Protein AF-D2RFQ1-F1 (afdb_monomer)

Foldseek 3Di:
DKWKFFAFPNATAIQDQDAPQQLLCLQPPFAWQAQPVVRDTDAHDDDDDDDPPCPVDPDDDDDTDHNHPQQDPSGRVCVVRGGPVVQCPPVVPNPNPSPRPSVVLSVLLCVQSVGPDIDIDTPDDPADAGEDEVVSVVSVVVSPDDPVSNVVRCVRHDYDDPDDDPPDPPPPDD

Solvent-accessible surface area (backbone atoms only — not comparable to full-atom values): 10730 Å² total; per-residue (Å²): 87,40,32,34,48,27,30,39,93,88,40,56,47,44,50,48,51,54,83,72,56,71,29,46,54,37,56,70,55,55,68,41,44,34,39,88,91,79,73,44,78,73,32,83,66,86,83,93,86,82,70,91,77,65,86,82,66,88,79,87,85,88,74,65,49,74,53,27,90,52,54,53,96,54,26,54,76,48,64,92,73,51,24,58,54,65,56,38,50,47,80,79,68,48,65,82,86,47,73,49,67,36,56,55,52,36,49,52,53,51,60,73,62,59,50,81,40,79,44,79,45,55,75,58,73,89,74,74,52,43,66,31,32,61,68,60,54,53,52,51,55,75,67,68,60,52,72,68,46,48,53,44,28,60,56,37,31,39,83,32,93,84,47,83,74,88,75,73,90,74,79,77,70,136

pLDDT: mean 77.67, std 22.67, range [31.02, 98.38]

Radius of gyration: 19.78 Å; Cα contacts (8 Å, |Δi|>4): 248; chains: 1; bounding box: 49×38×59 Å

InterPro domains:
  IPR005358 Putative zinc- or iron-chelating domain containing protein [PF03692] (19-92)

Secondary structure (DSSP, 8-state):
-EEEEEEETTEEEEEEE-----SHHHHH-----EETTTTEE-------SS-TTGGG--S------SS-TTEETTEETTGGG--HHHHHTTTTT--TT---HHHHHHHHHHHHH--SEEEEE-S--S-PPEEE-HHHHHHHHHT---HHHHHHHHHHEEE-TT------S-----

Sequence (174 aa):
MMYAECVVRGLKVRIPFVCRMCGECCKKLSKVVYDPKTGKVYVEGIELDCIDGLDEFKEFSHPIKVPCPFLKDNKCTIHEIRPKSCREYPLLTGDLGVNCPALRSFNKFLKAFNPDKVEYKVDEKDIKPVKIPMKFYELFISLEPSKEELAAFLKLNELEKNLNLELSNTIKGP

Mean predicted aligned error: 10.52 Å

Structure (mmCIF, N/CA/C/O backbone):
data_AF-D2RFQ1-F1
#
_entry.id   AF-D2RFQ1-F1
#
loop_
_atom_site.group_PDB
_atom_site.id
_atom_site.type_symbol
_atom_site.label_atom_id
_atom_site.label_alt_id
_atom_site.label_comp_id
_atom_site.label_asym_id
_atom_site.label_entity_id
_atom_site.label_seq_id
_atom_site.pdbx_PDB_ins_code
_atom_site.Cartn_x
_atom_site.Cartn_y
_atom_site.Cartn_z
_atom_site.occupancy
_atom_site.B_iso_or_equiv
_atom_site.auth_seq_id
_atom_site.auth_comp_id
_atom_site.auth_asym_id
_atom_site.auth_atom_id
_atom_site.pdbx_PDB_model_num
ATOM 1 N N . MET A 1 1 ? 8.653 0.956 5.013 1.00 84.31 1 MET A N 1
ATOM 2 C CA . MET A 1 1 ? 7.422 0.132 4.854 1.00 84.31 1 MET A CA 1
ATOM 3 C C . MET A 1 1 ? 6.328 1.031 4.301 1.00 84.31 1 MET A C 1
ATOM 5 O O . MET A 1 1 ? 6.361 2.211 4.614 1.00 84.31 1 MET A O 1
ATOM 9 N N . MET A 1 2 ? 5.407 0.507 3.489 1.00 92.62 2 MET A N 1
ATOM 10 C CA . MET A 1 2 ? 4.283 1.278 2.941 1.00 92.62 2 MET A CA 1
ATOM 11 C C . MET A 1 2 ? 2.994 0.988 3.708 1.00 92.62 2 MET A C 1
ATOM 13 O O . MET A 1 2 ? 2.707 -0.175 3.997 1.00 92.62 2 MET A O 1
ATOM 17 N N . TYR A 1 3 ? 2.213 2.016 4.023 1.00 96.75 3 TYR A N 1
ATOM 18 C CA . TYR A 1 3 ? 0.925 1.864 4.699 1.00 96.75 3 TYR A CA 1
ATOM 19 C C . TYR A 1 3 ? 0.021 3.081 4.482 1.00 96.75 3 TYR A C 1
ATOM 21 O O . TYR A 1 3 ? 0.488 4.155 4.110 1.00 96.75 3 TYR A O 1
ATOM 29 N N . ALA A 1 4 ? -1.273 2.916 4.735 1.00 97.75 4 ALA A N 1
ATOM 30 C CA . ALA A 1 4 ? -2.192 4.029 4.935 1.00 97.75 4 ALA A CA 1
ATOM 31 C C . ALA A 1 4 ? -2.350 4.302 6.429 1.00 97.75 4 ALA A C 1
ATOM 33 O O . ALA A 1 4 ? -2.631 3.380 7.192 1.00 97.75 4 ALA A O 1
ATOM 34 N N 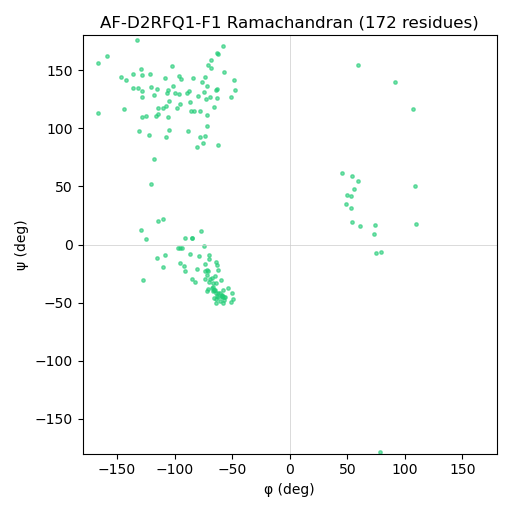. GLU A 1 5 ? -2.194 5.555 6.845 1.00 97.81 5 GLU A N 1
ATOM 35 C CA . GLU A 1 5 ? -2.728 6.045 8.111 1.00 97.81 5 GLU A CA 1
ATOM 36 C C . GLU A 1 5 ? -4.176 6.485 7.878 1.00 97.81 5 GLU A C 1
ATOM 38 O O . GLU A 1 5 ? -4.458 7.411 7.116 1.00 97.81 5 GLU A O 1
ATOM 43 N N . CYS A 1 6 ? -5.099 5.776 8.514 1.00 98.19 6 CYS A N 1
ATOM 44 C CA . CYS A 1 6 ? -6.530 5.979 8.393 1.00 98.19 6 CYS A CA 1
ATOM 45 C C . CYS A 1 6 ? -7.086 6.595 9.674 1.00 98.19 6 CYS A C 1
ATOM 47 O O . CYS A 1 6 ? -6.677 6.221 10.774 1.00 98.19 6 CYS A O 1
ATOM 49 N N . VAL A 1 7 ? -8.061 7.489 9.528 1.00 97.88 7 VAL A N 1
ATOM 50 C CA . VAL A 1 7 ? -8.944 7.907 10.622 1.00 97.88 7 VAL A CA 1
ATOM 51 C C . VAL A 1 7 ? -10.294 7.243 10.403 1.00 97.88 7 VAL A C 1
ATOM 53 O O . VAL A 1 7 ? -10.882 7.397 9.338 1.00 97.88 7 VAL A O 1
ATOM 56 N N . VAL A 1 8 ? -10.762 6.492 11.394 1.00 96.56 8 VAL A N 1
ATOM 57 C CA . VAL A 1 8 ? -12.042 5.780 11.386 1.00 96.56 8 VAL A CA 1
ATOM 58 C C . VAL A 1 8 ? -12.777 6.159 12.664 1.00 96.56 8 VAL A C 1
ATOM 60 O O . VAL A 1 8 ? -12.361 5.772 13.758 1.00 96.56 8 VAL A O 1
ATOM 63 N N . ARG A 1 9 ? -13.857 6.936 12.539 1.00 92.38 9 ARG A N 1
ATOM 64 C CA . ARG A 1 9 ? -14.662 7.429 13.670 1.00 92.38 9 ARG A CA 1
ATOM 65 C C . ARG A 1 9 ? -13.805 8.145 14.724 1.00 92.38 9 ARG A C 1
ATOM 67 O O . ARG A 1 9 ? -13.954 7.926 15.921 1.00 92.38 9 ARG A O 1
ATOM 74 N N . GLY A 1 10 ? -12.854 8.960 14.266 1.00 93.19 10 GLY A N 1
ATOM 75 C CA . GLY A 1 10 ? -11.932 9.717 15.123 1.00 93.19 10 GLY A CA 1
ATOM 76 C C . GLY A 1 10 ? -10.751 8.921 15.696 1.00 93.19 10 GLY A C 1
ATOM 77 O O . GLY A 1 10 ? -9.847 9.525 16.271 1.00 93.19 10 GLY A O 1
ATOM 78 N N . LEU A 1 11 ? -10.699 7.599 15.506 1.00 95.38 11 LEU A N 1
ATOM 79 C CA . LEU A 1 11 ? -9.562 6.772 15.916 1.00 95.38 11 LEU A CA 1
ATOM 80 C C . LEU A 1 11 ? -8.604 6.535 14.753 1.00 95.38 11 LEU A C 1
ATOM 82 O O . LEU A 1 11 ? -9.024 6.375 13.608 1.00 95.38 11 LEU A O 1
ATOM 86 N N . LYS A 1 12 ? -7.305 6.474 15.051 1.00 96.94 12 LYS A N 1
ATOM 87 C CA . LYS A 1 12 ? -6.289 6.126 14.056 1.00 96.94 12 LYS A CA 1
ATOM 88 C C . LYS A 1 12 ? -6.154 4.615 13.921 1.00 96.94 12 LYS A C 1
ATOM 90 O O . LYS A 1 12 ? -6.185 3.901 14.914 1.00 96.94 12 LYS A O 1
ATOM 95 N N . VAL A 1 13 ? -5.928 4.147 12.702 1.00 98.12 13 VAL A N 1
ATOM 96 C CA . VAL A 1 13 ? -5.493 2.779 12.402 1.00 98.12 13 VAL A CA 1
ATOM 97 C C . VAL A 1 13 ? -4.591 2.808 11.184 1.00 98.12 13 VAL A C 1
ATOM 99 O O . VAL A 1 13 ? -4.790 3.608 10.272 1.00 98.12 13 VAL A O 1
ATOM 102 N N . ARG A 1 14 ? -3.572 1.958 11.162 1.00 98.25 14 ARG A N 1
ATOM 103 C CA . ARG A 1 14 ? -2.632 1.876 10.048 1.00 98.25 14 ARG A CA 1
ATOM 104 C C . ARG A 1 14 ? -2.812 0.576 9.286 1.00 98.25 14 ARG A C 1
ATOM 106 O O . ARG A 1 14 ? -2.603 -0.504 9.832 1.00 98.25 14 ARG A O 1
ATOM 113 N N . ILE A 1 15 ? -3.178 0.684 8.015 1.00 98.38 15 ILE A N 1
ATOM 114 C CA . ILE A 1 15 ? -3.416 -0.461 7.133 1.00 98.38 15 ILE A CA 1
ATOM 115 C C . ILE A 1 15 ? -2.152 -0.704 6.296 1.00 98.38 15 ILE A C 1
ATOM 117 O O . ILE A 1 15 ? -1.749 0.191 5.550 1.00 98.38 15 ILE A O 1
ATOM 121 N N . PRO A 1 16 ? -1.484 -1.867 6.412 1.00 97.50 16 PRO A N 1
ATOM 122 C CA . PRO A 1 16 ? -0.236 -2.128 5.702 1.00 97.50 16 PRO A CA 1
ATOM 123 C C . PRO A 1 16 ? -0.472 -2.428 4.222 1.00 97.50 16 PRO A C 1
ATOM 125 O O . PRO A 1 16 ? -1.352 -3.212 3.871 1.00 97.50 16 PRO A O 1
ATOM 128 N N . PHE A 1 17 ? 0.393 -1.902 3.356 1.00 97.00 17 PHE A N 1
ATOM 129 C CA . PHE A 1 17 ? 0.571 -2.443 2.011 1.00 97.00 17 PHE A CA 1
ATOM 130 C C . PHE A 1 17 ? 1.759 -3.410 2.012 1.00 97.00 17 PHE A C 1
ATOM 132 O O . PHE A 1 17 ? 2.895 -3.020 2.298 1.00 97.00 17 PHE A O 1
ATOM 139 N N . VAL A 1 18 ? 1.514 -4.668 1.641 1.00 95.75 18 VAL A N 1
ATOM 140 C CA . VAL A 1 18 ? 2.548 -5.709 1.576 1.00 95.75 18 VAL A CA 1
ATOM 141 C C . VAL A 1 18 ? 2.726 -6.180 0.137 1.00 95.75 18 VAL A C 1
ATOM 143 O O . VAL A 1 18 ? 1.864 -6.840 -0.439 1.00 95.75 18 VAL A O 1
ATOM 146 N N . CYS A 1 19 ? 3.872 -5.842 -0.461 1.00 93.31 19 CYS A N 1
ATOM 147 C CA . CYS A 1 19 ? 4.216 -6.290 -1.807 1.00 93.31 19 CYS A CA 1
ATOM 148 C C . CYS A 1 19 ? 4.351 -7.819 -1.842 1.00 93.31 19 CYS A C 1
ATOM 150 O O . CYS A 1 19 ? 5.156 -8.391 -1.115 1.00 93.31 19 CYS A O 1
ATOM 152 N N . ARG A 1 20 ? 3.626 -8.476 -2.752 1.00 93.00 20 ARG A N 1
ATOM 153 C CA . ARG A 1 20 ? 3.690 -9.936 -2.961 1.00 93.00 20 ARG A CA 1
ATOM 154 C C . ARG A 1 20 ? 4.814 -10.377 -3.901 1.00 93.00 20 ARG A C 1
ATOM 156 O O . ARG A 1 20 ? 4.851 -11.530 -4.309 1.00 93.00 20 ARG A O 1
ATOM 163 N N . MET A 1 21 ? 5.669 -9.443 -4.325 1.00 92.00 21 MET A N 1
ATOM 164 C CA . MET A 1 21 ? 6.749 -9.681 -5.293 1.00 92.00 21 MET A CA 1
ATOM 165 C C . MET A 1 21 ? 6.290 -10.425 -6.561 1.00 92.00 21 MET A C 1
ATOM 167 O O . MET A 1 21 ? 7.040 -11.209 -7.127 1.00 92.00 21 MET A O 1
ATOM 171 N N . CYS A 1 22 ? 5.062 -10.160 -7.021 1.00 92.38 22 CYS A N 1
ATOM 172 C CA . CYS A 1 22 ? 4.433 -10.860 -8.150 1.00 92.38 22 CYS A CA 1
ATOM 173 C C . CYS A 1 22 ? 5.045 -10.549 -9.530 1.00 92.38 22 CYS A C 1
ATOM 175 O O . CYS A 1 22 ? 4.655 -11.151 -10.526 1.00 92.38 22 CYS A O 1
ATOM 177 N N . GLY A 1 23 ? 5.935 -9.557 -9.609 1.00 89.75 23 GLY A N 1
ATOM 178 C CA . GLY A 1 23 ? 6.586 -9.146 -10.851 1.00 89.75 23 GLY A CA 1
ATOM 179 C C . GLY A 1 23 ? 5.710 -8.346 -11.819 1.00 89.75 23 GLY A C 1
ATOM 180 O O . GLY A 1 23 ? 6.249 -7.813 -12.778 1.00 89.75 23 GLY A O 1
ATOM 181 N N . GLU A 1 24 ? 4.403 -8.192 -11.582 1.00 91.06 24 GLU A N 1
ATOM 182 C CA . GLU A 1 24 ? 3.497 -7.504 -12.520 1.00 91.06 24 GLU A CA 1
ATOM 183 C C . GLU A 1 24 ? 3.902 -6.052 -12.797 1.00 91.06 24 GLU A C 1
ATOM 185 O O . GLU A 1 24 ? 3.946 -5.636 -13.953 1.00 91.06 24 GLU A O 1
ATOM 190 N N . CYS A 1 25 ? 4.285 -5.290 -11.767 1.00 86.81 25 CYS A N 1
ATOM 191 C CA . CYS A 1 25 ? 4.814 -3.941 -11.973 1.00 86.81 25 CYS A CA 1
ATOM 192 C C . CYS A 1 25 ? 6.140 -3.972 -12.742 1.00 86.81 25 CYS A C 1
ATOM 194 O O . CYS A 1 25 ? 6.325 -3.187 -13.656 1.00 86.81 25 CYS A O 1
ATOM 196 N N . CYS A 1 26 ? 7.027 -4.930 -12.470 1.00 84.31 26 CYS A N 1
ATOM 197 C CA . CYS A 1 26 ? 8.271 -5.088 -13.222 1.00 84.31 26 CYS A CA 1
ATOM 198 C C . CYS A 1 26 ? 8.034 -5.458 -14.698 1.00 84.31 26 CYS A C 1
ATOM 200 O O . CYS A 1 26 ? 8.867 -5.134 -15.537 1.00 84.31 26 CYS A O 1
ATOM 202 N N . LYS A 1 27 ? 6.921 -6.121 -15.032 1.00 84.81 27 LYS A N 1
ATOM 203 C CA . LYS A 1 27 ? 6.550 -6.471 -16.413 1.00 84.81 27 LYS A CA 1
ATOM 204 C C . LYS A 1 27 ? 5.905 -5.325 -17.189 1.00 84.81 27 LYS A C 1
ATOM 206 O O . LYS A 1 27 ? 5.864 -5.412 -18.406 1.00 84.81 27 LYS A O 1
ATOM 211 N N . LYS A 1 28 ? 5.344 -4.320 -16.508 1.00 78.56 28 LYS A N 1
ATOM 212 C CA . LYS A 1 28 ? 4.441 -3.325 -17.123 1.00 78.56 2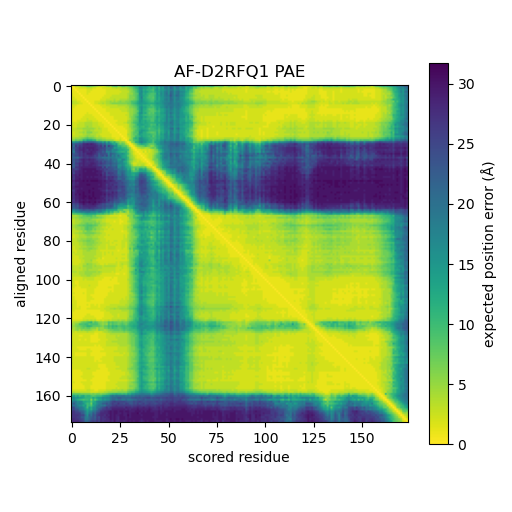8 LYS A CA 1
ATOM 213 C C . LYS A 1 28 ? 4.842 -1.874 -16.863 1.00 78.56 28 LYS A C 1
ATOM 215 O O . LYS A 1 28 ? 4.592 -1.010 -17.689 1.00 78.56 28 LYS A O 1
ATOM 220 N N . LEU A 1 29 ? 5.461 -1.604 -15.718 1.00 70.88 29 LEU A N 1
ATOM 221 C CA . LEU A 1 29 ? 5.908 -0.284 -15.290 1.00 70.88 29 LEU A CA 1
ATOM 222 C C . LEU A 1 29 ? 7.428 -0.229 -15.378 1.00 70.88 29 LEU A C 1
ATOM 224 O O . LEU A 1 29 ? 8.135 -0.582 -14.437 1.00 70.88 29 LEU A O 1
ATOM 228 N N . SER A 1 30 ? 7.955 0.229 -16.504 1.00 59.78 30 SER A N 1
ATOM 229 C CA . SER A 1 30 ? 9.334 0.704 -16.547 1.00 59.78 30 SER A CA 1
ATOM 230 C C . SER A 1 30 ? 9.315 2.224 -16.610 1.00 59.78 30 SER A C 1
ATOM 232 O O . SER A 1 30 ? 9.117 2.831 -17.657 1.00 59.78 30 SER A O 1
ATOM 234 N N . LYS A 1 31 ? 9.499 2.835 -15.448 1.00 51.97 31 LYS A N 1
ATOM 235 C CA . LYS A 1 31 ? 9.823 4.245 -15.278 1.00 51.97 31 LYS A CA 1
ATOM 236 C C . LYS A 1 31 ? 10.772 4.265 -14.081 1.00 51.97 31 LYS A C 1
ATOM 238 O O . LYS A 1 31 ? 10.352 3.863 -13.000 1.00 51.97 31 LYS A O 1
ATOM 243 N N . VAL A 1 32 ? 12.033 4.678 -14.205 1.00 50.75 32 VAL A N 1
ATOM 244 C CA . VAL A 1 32 ? 12.491 5.588 -13.139 1.00 50.75 32 VAL A CA 1
ATOM 245 C C . VAL A 1 32 ? 13.486 5.057 -12.149 1.00 50.75 32 VAL A C 1
ATOM 247 O O . VAL A 1 32 ? 13.176 5.153 -10.966 1.00 50.75 32 VAL A O 1
ATOM 250 N N . VAL A 1 33 ? 14.604 4.432 -12.509 1.00 49.44 33 VAL A N 1
ATOM 251 C CA . VAL A 1 33 ? 15.452 3.850 -11.454 1.00 49.44 33 VAL A CA 1
ATOM 252 C C . VAL A 1 33 ? 16.318 4.944 -10.809 1.00 49.44 33 VAL A C 1
ATOM 254 O O . VAL A 1 33 ? 17.438 5.118 -11.216 1.00 49.44 33 VAL A O 1
ATOM 257 N N . TYR A 1 34 ? 15.847 5.711 -9.824 1.00 43.38 34 TYR A N 1
ATOM 258 C CA . TYR A 1 34 ? 16.695 6.657 -9.061 1.00 43.38 34 TYR A CA 1
ATOM 259 C C . TYR A 1 34 ? 17.129 6.087 -7.698 1.00 43.38 34 TYR A C 1
ATOM 261 O O . TYR A 1 34 ? 16.285 5.614 -6.928 1.00 43.38 34 TYR A O 1
ATOM 269 N N . ASP A 1 35 ? 18.428 6.152 -7.385 1.00 46.38 35 ASP A N 1
ATOM 270 C CA . ASP A 1 35 ? 19.041 5.722 -6.121 1.00 46.38 35 ASP A CA 1
ATOM 271 C C . ASP A 1 35 ? 19.442 6.921 -5.238 1.00 46.38 35 ASP A C 1
ATOM 273 O O . ASP A 1 35 ? 20.428 7.606 -5.521 1.00 46.38 35 ASP A O 1
ATOM 277 N N . PRO A 1 36 ? 18.739 7.147 -4.115 1.00 34.91 36 PRO A N 1
ATOM 278 C CA . PRO A 1 36 ? 19.003 8.265 -3.215 1.00 34.91 36 PRO A CA 1
ATOM 279 C C . PRO A 1 36 ? 20.196 8.054 -2.266 1.00 34.91 36 PRO A C 1
ATOM 281 O O . PRO A 1 36 ? 20.582 8.999 -1.587 1.00 34.91 36 PRO A O 1
ATOM 284 N N . LYS A 1 37 ? 20.772 6.845 -2.166 1.00 39.84 37 LYS A N 1
ATOM 285 C CA . LYS A 1 37 ? 22.004 6.613 -1.384 1.00 39.84 37 LYS A CA 1
ATOM 286 C C . LYS A 1 37 ? 23.252 6.981 -2.178 1.00 39.84 37 LYS A C 1
ATOM 288 O O . LYS A 1 37 ? 24.243 7.396 -1.589 1.00 39.84 37 LYS A O 1
ATOM 293 N N . THR A 1 38 ? 23.204 6.794 -3.495 1.00 48.44 38 THR A N 1
ATOM 294 C CA . THR A 1 38 ? 24.335 7.046 -4.400 1.00 48.44 38 THR A CA 1
ATOM 295 C C . THR A 1 38 ? 24.151 8.286 -5.277 1.00 48.44 38 THR A C 1
ATOM 297 O O . THR A 1 38 ? 25.100 8.693 -5.939 1.00 48.44 38 THR A O 1
ATOM 300 N N . GLY A 1 39 ? 22.958 8.894 -5.285 1.00 39.88 39 GLY A N 1
ATOM 301 C CA . GLY A 1 39 ? 22.640 10.098 -6.059 1.00 39.88 39 GLY A CA 1
ATOM 302 C C . GLY A 1 39 ? 22.477 9.859 -7.564 1.00 39.88 39 GLY A C 1
ATOM 303 O O . GLY A 1 39 ? 22.548 10.810 -8.335 1.00 39.88 39 GLY A O 1
ATOM 304 N N . LYS A 1 40 ? 22.293 8.609 -8.009 1.00 41.62 40 LYS A N 1
ATOM 305 C CA . LYS A 1 40 ? 22.276 8.250 -9.438 1.00 41.62 40 LYS A CA 1
ATOM 306 C C . LYS A 1 40 ? 20.867 7.958 -9.953 1.00 41.62 40 LYS A C 1
ATOM 308 O O . LYS A 1 40 ? 20.136 7.176 -9.350 1.00 41.62 40 LYS A O 1
ATOM 313 N N . VAL A 1 41 ? 20.510 8.540 -11.101 1.00 46.59 41 VAL A N 1
ATOM 314 C CA . VAL A 1 41 ? 19.361 8.135 -11.930 1.00 46.59 41 VAL A CA 1
ATOM 315 C C . VAL A 1 41 ? 19.845 7.078 -12.921 1.00 46.59 41 VAL A C 1
ATOM 317 O O . VAL A 1 41 ? 20.854 7.256 -13.589 1.00 46.59 41 VAL A O 1
ATOM 320 N N . TYR A 1 42 ? 19.128 5.972 -13.014 1.00 54.62 42 TYR A N 1
ATOM 321 C CA . TYR A 1 42 ? 19.446 4.824 -13.843 1.00 54.62 42 TYR A CA 1
ATOM 322 C C . TYR A 1 42 ? 18.470 4.678 -15.033 1.00 54.62 42 TYR A C 1
ATOM 324 O O . TYR A 1 42 ? 18.900 4.029 -15.974 1.00 54.62 42 TYR A O 1
ATOM 332 N N . VAL A 1 43 ? 17.242 5.270 -15.072 1.00 47.69 43 VAL A N 1
ATOM 333 C CA . VAL A 1 43 ? 16.361 5.314 -16.296 1.00 47.69 43 VAL A CA 1
ATOM 334 C C . VAL A 1 43 ? 15.150 6.302 -16.224 1.00 47.69 43 VAL A C 1
ATOM 336 O O . VAL A 1 43 ? 14.227 5.903 -15.531 1.00 47.69 43 VAL A O 1
ATOM 339 N N . GLU A 1 44 ? 15.026 7.415 -16.999 1.00 34.41 44 GLU A N 1
ATOM 340 C CA . GLU A 1 44 ? 13.797 8.279 -17.219 1.00 34.41 44 GLU A CA 1
ATOM 341 C C . GLU A 1 44 ? 13.572 8.682 -18.718 1.00 34.41 44 GLU A C 1
ATOM 343 O O . GLU A 1 44 ? 14.537 9.082 -19.355 1.00 34.41 44 GLU A O 1
ATOM 348 N N . GLY A 1 45 ? 12.331 8.586 -19.269 1.00 35.16 45 GLY A N 1
ATOM 349 C CA . GLY A 1 45 ? 11.856 8.974 -20.647 1.00 35.16 45 GLY A CA 1
ATOM 350 C C . GLY A 1 45 ? 11.910 7.875 -21.747 1.00 35.16 45 GLY A C 1
ATOM 351 O O . GLY A 1 45 ? 12.878 7.130 -21.778 1.00 35.16 45 GLY A O 1
ATOM 352 N N . ILE A 1 46 ? 10.969 7.657 -22.692 1.00 37.12 46 ILE A N 1
ATOM 353 C CA . ILE A 1 46 ? 10.357 8.575 -23.689 1.00 37.12 46 ILE A CA 1
ATOM 354 C C . ILE A 1 46 ? 9.084 7.928 -24.323 1.00 37.12 46 ILE A C 1
ATOM 356 O O . ILE A 1 46 ? 9.013 6.702 -24.408 1.00 37.12 46 ILE A O 1
ATOM 360 N N . GLU A 1 47 ? 8.144 8.735 -24.847 1.00 38.62 47 GLU A N 1
ATOM 361 C CA . GLU A 1 47 ? 7.338 8.395 -26.046 1.00 38.62 47 GLU A CA 1
ATOM 362 C C . GLU A 1 47 ? 7.673 9.385 -27.182 1.00 38.62 47 GLU A C 1
ATOM 364 O O . GLU A 1 47 ? 7.837 10.578 -26.932 1.00 38.62 47 GLU A O 1
ATOM 369 N N . LEU A 1 48 ? 7.898 8.850 -28.387 1.00 45.75 48 LEU A N 1
ATOM 370 C CA . LEU A 1 48 ? 8.954 9.288 -29.313 1.00 45.75 48 LEU A CA 1
ATOM 371 C C . LEU A 1 48 ? 8.531 10.279 -30.421 1.00 45.75 48 LEU A C 1
ATOM 373 O O . LEU A 1 48 ? 9.407 10.723 -31.154 1.00 45.75 48 LEU A O 1
ATOM 377 N N . ASP A 1 49 ? 7.254 10.663 -30.545 1.00 36.03 49 ASP A N 1
ATOM 378 C CA . ASP A 1 49 ? 6.753 11.190 -31.834 1.00 36.03 49 ASP A CA 1
ATOM 379 C C . ASP A 1 49 ? 6.094 12.594 -31.801 1.00 36.03 49 ASP A C 1
ATOM 381 O O . ASP A 1 49 ? 5.590 13.041 -32.829 1.00 36.03 49 ASP A O 1
ATOM 385 N N . CYS A 1 50 ? 6.070 13.321 -30.670 1.00 36.31 50 CYS A N 1
ATOM 386 C CA . CYS A 1 50 ? 5.140 14.465 -30.507 1.00 36.31 50 CYS A CA 1
ATOM 387 C C . CYS A 1 50 ? 5.715 15.817 -30.031 1.00 36.31 50 CYS A C 1
ATOM 389 O O . CYS A 1 50 ? 4.921 16.675 -29.643 1.00 36.31 50 CYS A O 1
ATOM 391 N N . ILE A 1 51 ? 7.031 16.054 -29.997 1.00 39.78 51 ILE A N 1
ATOM 392 C CA . ILE A 1 51 ? 7.556 17.332 -29.466 1.00 39.78 51 ILE A CA 1
ATOM 393 C C . ILE A 1 51 ? 8.572 17.959 -30.426 1.00 39.78 51 ILE A C 1
ATOM 395 O O . ILE A 1 51 ? 9.755 17.623 -30.407 1.00 39.78 51 ILE A O 1
ATOM 399 N N . ASP A 1 52 ? 8.096 18.902 -31.241 1.00 34.66 52 ASP A N 1
ATOM 400 C CA . ASP A 1 52 ? 8.946 19.829 -31.992 1.00 34.66 52 ASP A CA 1
ATOM 401 C C . ASP A 1 52 ? 9.730 20.731 -31.019 1.00 34.66 52 ASP A C 1
ATOM 403 O O . ASP A 1 52 ? 9.154 21.290 -30.083 1.00 34.66 52 ASP A O 1
ATOM 407 N N . GLY A 1 53 ? 11.042 20.891 -31.243 1.00 40.78 53 GLY A N 1
ATOM 408 C CA . GLY A 1 53 ? 11.912 21.791 -30.459 1.00 40.78 53 GLY A CA 1
ATOM 409 C C . GLY A 1 53 ? 12.937 21.124 -29.527 1.00 40.78 53 GLY A C 1
ATOM 410 O O . GLY A 1 53 ? 13.466 21.774 -28.631 1.00 40.78 53 GLY A O 1
ATOM 411 N N . LEU A 1 54 ? 13.248 19.840 -29.723 1.00 39.72 54 LEU A N 1
ATOM 412 C CA . LEU A 1 54 ? 14.180 19.064 -28.883 1.00 39.72 54 LEU A CA 1
ATOM 413 C C . LEU A 1 54 ? 15.683 19.373 -29.068 1.00 39.72 54 LEU A C 1
ATOM 415 O O . LEU A 1 54 ? 16.506 18.811 -28.346 1.00 39.72 54 LEU A O 1
ATOM 419 N N . ASP A 1 55 ? 16.066 20.278 -29.971 1.00 41.72 55 ASP A N 1
ATOM 420 C CA . ASP A 1 55 ? 17.482 20.595 -30.232 1.00 41.72 55 ASP A CA 1
ATOM 421 C C . ASP A 1 55 ? 18.187 21.350 -29.083 1.00 41.72 55 ASP A C 1
ATOM 423 O O . ASP A 1 55 ? 19.421 21.421 -29.055 1.00 41.72 55 ASP A O 1
ATOM 427 N N . GLU A 1 56 ? 17.442 21.869 -28.100 1.00 39.19 56 GLU A N 1
ATOM 428 C CA . GLU A 1 56 ? 18.007 22.606 -26.957 1.00 39.19 56 GLU A CA 1
ATOM 429 C C . GLU A 1 56 ? 18.447 21.721 -25.773 1.00 39.19 56 GLU A C 1
ATOM 431 O O . GLU A 1 56 ? 19.133 22.205 -24.873 1.00 39.19 56 GLU A O 1
ATOM 436 N N . PHE A 1 57 ? 18.152 20.415 -25.770 1.00 39.03 57 PHE A N 1
ATOM 437 C CA . PHE A 1 57 ? 18.454 19.525 -24.637 1.00 39.03 57 PHE A CA 1
ATOM 438 C C . PHE A 1 57 ? 19.439 18.410 -25.020 1.00 39.03 57 PHE A C 1
ATOM 440 O O . PHE A 1 57 ? 19.093 17.239 -25.143 1.00 39.03 57 PHE A O 1
ATOM 447 N N . LYS A 1 58 ? 20.712 18.789 -25.191 1.00 34.94 58 LYS A N 1
ATOM 448 C CA . LYS A 1 58 ? 21.839 17.912 -25.574 1.00 34.94 58 LYS A CA 1
ATOM 449 C C . LYS A 1 58 ? 22.418 17.017 -24.462 1.00 34.94 58 LYS A C 1
ATOM 451 O O . LYS A 1 58 ? 23.467 16.413 -24.680 1.00 34.94 58 LYS A O 1
ATOM 456 N N . GLU A 1 59 ? 21.779 16.872 -23.302 1.00 37.12 59 GLU A N 1
ATOM 457 C CA . GLU A 1 59 ? 22.321 16.048 -22.209 1.00 37.12 59 GLU A CA 1
ATOM 458 C C . GLU A 1 59 ? 21.336 14.963 -21.731 1.00 37.12 59 GLU A C 1
ATOM 460 O O . GLU A 1 59 ? 20.340 15.254 -21.078 1.00 37.12 59 GLU A O 1
ATOM 465 N N . PHE A 1 60 ? 21.716 13.709 -22.032 1.00 34.84 60 PHE A N 1
ATOM 466 C CA . PHE A 1 60 ? 21.191 12.377 -21.658 1.00 34.84 60 PHE A CA 1
ATOM 467 C C . PHE A 1 60 ? 20.439 11.569 -22.738 1.00 34.84 60 PHE A C 1
ATOM 469 O O . PHE A 1 60 ? 19.362 11.915 -23.209 1.00 34.84 60 PHE A O 1
ATOM 476 N N . SER A 1 61 ? 21.029 10.416 -23.090 1.00 31.02 61 SER A N 1
ATOM 477 C CA . SER A 1 61 ? 20.672 9.543 -24.214 1.00 31.02 61 SER A CA 1
ATOM 478 C C . SER A 1 61 ? 20.316 8.081 -23.806 1.00 31.02 61 SER A C 1
ATOM 480 O O . SER A 1 61 ? 21.198 7.236 -23.756 1.00 31.02 61 SER A O 1
ATOM 482 N N . HIS A 1 62 ? 19.007 7.801 -23.603 1.00 31.30 62 HIS A N 1
ATOM 483 C CA . HIS A 1 62 ? 18.196 6.574 -23.919 1.00 31.30 62 HIS A CA 1
ATOM 484 C C . HIS A 1 62 ? 18.531 5.146 -23.347 1.00 31.30 62 HIS A C 1
ATOM 486 O O . HIS A 1 62 ? 19.707 4.820 -23.216 1.00 31.30 62 HIS A O 1
ATOM 492 N N . PRO A 1 63 ? 17.574 4.167 -23.186 1.00 42.19 63 PRO A N 1
ATOM 493 C CA . PRO A 1 63 ? 16.105 4.198 -22.993 1.00 42.19 63 PRO A CA 1
ATOM 494 C C . PRO A 1 63 ? 15.548 3.287 -21.841 1.00 42.19 63 PRO A C 1
ATOM 496 O O . PRO A 1 63 ? 16.239 2.487 -21.208 1.00 42.19 63 PRO A O 1
ATOM 499 N N . ILE A 1 64 ? 14.231 3.380 -21.615 1.00 50.41 64 ILE A N 1
ATOM 500 C CA . ILE A 1 64 ? 13.377 2.582 -20.714 1.00 50.41 64 ILE A CA 1
ATOM 501 C C . ILE A 1 64 ? 13.199 1.109 -21.180 1.00 50.41 64 ILE A C 1
ATOM 503 O O . ILE A 1 64 ? 12.755 0.875 -22.299 1.00 50.41 64 ILE A O 1
ATOM 507 N N . LYS A 1 65 ? 13.471 0.095 -20.324 1.00 50.38 65 LYS A N 1
ATOM 508 C CA . LYS A 1 65 ? 13.311 -1.348 -20.658 1.00 50.38 65 LYS A CA 1
ATOM 509 C C . LYS A 1 65 ? 12.119 -2.020 -19.956 1.00 50.38 65 LYS A C 1
ATOM 511 O O . LYS A 1 65 ? 12.116 -2.151 -18.729 1.00 50.38 65 LYS A O 1
ATOM 516 N N . VAL A 1 66 ? 11.175 -2.524 -20.761 1.00 60.62 66 VAL A N 1
ATOM 517 C CA . VAL A 1 66 ? 10.122 -3.484 -20.378 1.00 60.62 66 VAL A CA 1
ATOM 518 C C . VAL A 1 66 ? 10.454 -4.866 -20.971 1.00 60.62 66 VAL A C 1
ATOM 520 O O . VAL A 1 66 ? 10.723 -4.946 -22.168 1.00 60.62 66 VAL A O 1
ATOM 523 N N . PRO A 1 67 ? 10.418 -5.960 -20.189 1.00 69.25 67 PRO A N 1
ATOM 524 C CA . PRO A 1 67 ? 10.266 -5.974 -18.739 1.00 69.25 67 PRO A CA 1
ATOM 525 C C . PRO A 1 67 ? 11.514 -5.402 -18.046 1.00 69.25 67 PRO A C 1
ATOM 527 O O . PRO A 1 67 ? 12.611 -5.383 -18.605 1.00 69.25 67 PRO A O 1
ATOM 530 N N . CYS A 1 68 ? 11.336 -4.954 -16.804 1.00 76.62 68 CYS A N 1
ATOM 531 C CA . CYS A 1 68 ? 12.392 -4.442 -15.940 1.00 76.62 68 CYS A CA 1
ATOM 532 C C . CYS A 1 68 ? 13.609 -5.390 -15.937 1.00 76.62 68 CYS A C 1
ATOM 534 O O . CYS A 1 68 ? 13.435 -6.590 -15.715 1.00 76.62 68 CYS A O 1
ATOM 536 N N . PRO A 1 69 ? 14.847 -4.884 -16.096 1.00 74.88 69 PRO A N 1
ATOM 537 C CA . PRO A 1 69 ? 16.048 -5.725 -16.134 1.00 74.88 69 PRO A CA 1
ATOM 538 C C . PRO A 1 69 ? 16.314 -6.484 -14.822 1.00 74.88 69 PRO A C 1
ATOM 540 O O . PRO A 1 69 ? 17.061 -7.459 -14.813 1.00 74.88 69 PRO A O 1
ATOM 543 N N . PHE A 1 70 ? 15.694 -6.061 -13.717 1.00 79.50 70 PHE A N 1
ATOM 544 C CA . PHE A 1 70 ? 15.776 -6.725 -12.414 1.00 79.50 70 PHE A CA 1
ATOM 545 C C . PHE A 1 70 ? 14.676 -7.775 -12.194 1.00 79.50 70 PHE A C 1
ATOM 547 O O . PHE A 1 70 ? 14.539 -8.295 -11.087 1.00 79.50 70 PHE A O 1
ATOM 554 N N . LEU A 1 71 ? 13.853 -8.069 -13.203 1.00 85.25 71 LEU A N 1
ATOM 555 C CA . LEU A 1 71 ? 12.880 -9.154 -13.146 1.00 85.25 71 LEU A CA 1
ATOM 556 C C . LEU A 1 71 ? 13.562 -10.481 -13.506 1.00 85.25 71 LEU A C 1
ATOM 558 O O . LEU A 1 71 ? 13.972 -10.671 -14.648 1.00 85.25 71 LEU A O 1
ATOM 562 N N . LYS A 1 72 ? 13.641 -11.414 -12.554 1.00 84.81 72 LYS A N 1
ATOM 563 C CA . LYS A 1 72 ? 14.072 -12.805 -12.786 1.00 84.81 72 LYS A CA 1
ATOM 564 C C . LYS A 1 72 ? 13.080 -13.756 -12.135 1.00 84.81 72 LYS A C 1
ATOM 566 O O . LYS A 1 72 ? 12.647 -13.496 -11.017 1.00 84.81 72 LYS A O 1
ATOM 571 N N . ASP A 1 73 ? 12.675 -14.808 -12.841 1.00 90.12 73 ASP A N 1
ATOM 572 C CA . ASP A 1 73 ? 11.723 -15.817 -12.345 1.00 90.12 73 ASP A CA 1
ATOM 573 C C . ASP A 1 73 ? 10.443 -15.207 -11.736 1.00 90.12 73 ASP A C 1
ATOM 575 O O . ASP A 1 73 ? 9.972 -15.605 -10.671 1.00 90.12 73 ASP A O 1
ATOM 579 N N . ASN A 1 74 ? 9.895 -14.181 -12.401 1.00 89.56 74 ASN A N 1
ATOM 580 C CA . ASN A 1 74 ? 8.748 -13.381 -11.946 1.00 89.56 74 ASN A CA 1
ATOM 581 C C . ASN A 1 74 ? 8.942 -12.615 -10.620 1.00 89.56 74 ASN A C 1
ATOM 583 O O . ASN A 1 74 ? 7.970 -12.114 -10.058 1.00 89.56 74 ASN A O 1
ATOM 587 N N . LYS A 1 75 ? 10.178 -12.455 -10.139 1.00 88.44 75 LYS A N 1
ATOM 588 C CA . LYS A 1 75 ? 10.510 -11.731 -8.906 1.00 88.44 75 LYS A CA 1
ATOM 589 C C . LYS A 1 75 ? 11.467 -10.568 -9.167 1.00 88.44 75 LYS A C 1
ATOM 591 O O . LYS A 1 75 ? 12.337 -10.621 -10.031 1.00 88.44 75 LYS A O 1
ATOM 596 N N . CYS A 1 76 ? 11.308 -9.500 -8.388 1.00 86.31 76 CYS A N 1
ATOM 597 C CA . CYS A 1 76 ? 12.225 -8.363 -8.402 1.00 86.31 76 CYS A CA 1
ATOM 598 C C . CYS A 1 76 ? 13.493 -8.712 -7.611 1.00 86.31 76 CYS A C 1
ATOM 600 O O . CYS A 1 76 ? 13.426 -8.890 -6.395 1.00 86.31 76 CYS A O 1
ATOM 602 N N . THR A 1 77 ? 14.646 -8.772 -8.276 1.00 84.06 77 THR A N 1
ATOM 603 C CA . THR A 1 77 ? 15.923 -9.131 -7.638 1.00 84.06 77 THR A CA 1
ATOM 604 C C . THR A 1 77 ? 16.490 -8.026 -6.749 1.00 84.06 77 THR A C 1
ATOM 606 O O . THR A 1 77 ? 17.353 -8.298 -5.925 1.00 84.06 77 THR A O 1
ATOM 609 N N . ILE A 1 78 ? 16.014 -6.786 -6.899 1.00 81.50 78 ILE A N 1
ATOM 610 C CA . ILE A 1 78 ? 16.460 -5.622 -6.116 1.00 81.50 78 ILE A CA 1
ATOM 611 C C . ILE A 1 78 ? 15.394 -5.126 -5.132 1.00 81.50 78 ILE A C 1
ATOM 613 O O . ILE A 1 78 ? 15.414 -3.961 -4.749 1.00 81.50 78 ILE A O 1
ATOM 617 N N . HIS A 1 79 ? 14.434 -5.975 -4.745 1.00 85.62 79 HIS A N 1
ATOM 618 C CA . HIS A 1 79 ? 13.237 -5.567 -3.997 1.00 85.62 79 HIS A CA 1
ATOM 619 C C . HIS A 1 79 ? 13.531 -4.696 -2.756 1.00 85.62 79 HIS A C 1
ATOM 621 O O . HIS A 1 79 ? 12.863 -3.683 -2.532 1.00 85.62 79 HIS A O 1
ATOM 627 N N . GLU A 1 80 ? 14.568 -5.044 -1.996 1.00 83.50 80 GLU A N 1
ATOM 628 C CA . GLU A 1 80 ? 14.959 -4.339 -0.767 1.00 83.50 80 GLU A CA 1
ATOM 629 C C . GLU A 1 80 ? 15.593 -2.964 -1.015 1.00 83.50 80 GLU A C 1
ATOM 631 O O . GLU A 1 80 ? 15.503 -2.070 -0.177 1.00 83.50 80 GLU A O 1
ATOM 636 N N . ILE A 1 81 ? 16.203 -2.766 -2.185 1.00 78.69 81 ILE A N 1
ATOM 637 C CA . ILE A 1 81 ? 16.877 -1.519 -2.577 1.00 78.69 81 ILE A CA 1
ATOM 638 C C . ILE A 1 81 ? 16.174 -0.829 -3.751 1.00 78.69 81 ILE A C 1
ATOM 640 O O . ILE A 1 81 ? 16.777 -0.011 -4.442 1.00 78.69 81 ILE A O 1
ATOM 644 N N . ARG A 1 82 ? 14.895 -1.157 -3.986 1.00 81.25 82 ARG A N 1
ATOM 645 C CA . ARG A 1 82 ? 14.078 -0.595 -5.074 1.00 81.25 82 ARG A CA 1
ATOM 646 C C . ARG A 1 82 ? 14.183 0.928 -5.118 1.00 81.25 82 ARG A C 1
ATOM 648 O O . ARG A 1 82 ? 14.166 1.526 -4.050 1.00 81.25 82 ARG A O 1
ATOM 655 N N . PRO A 1 83 ? 14.219 1.559 -6.301 1.00 75.81 83 PRO A N 1
ATOM 656 C CA . PRO A 1 83 ? 14.240 3.017 -6.425 1.00 75.81 83 PRO A CA 1
ATOM 657 C C . PRO A 1 83 ? 12.969 3.654 -5.852 1.00 75.81 83 PRO A C 1
ATOM 659 O O . PRO A 1 83 ? 11.958 2.971 -5.668 1.00 75.81 83 PRO A O 1
ATOM 662 N N . LYS A 1 84 ? 13.009 4.970 -5.609 1.00 76.12 84 LYS A N 1
ATOM 663 C CA . LYS A 1 84 ? 11.886 5.731 -5.029 1.00 76.12 84 LYS A CA 1
ATOM 664 C C . LYS A 1 84 ? 10.565 5.481 -5.773 1.00 76.12 84 LYS A C 1
ATOM 666 O O . LYS A 1 84 ? 9.594 5.078 -5.147 1.00 76.12 84 LYS A O 1
ATOM 671 N N . SER A 1 85 ? 10.567 5.579 -7.099 1.00 75.75 85 SER A N 1
ATOM 672 C CA . SER A 1 85 ? 9.414 5.290 -7.973 1.00 75.75 85 SER A CA 1
ATOM 673 C C . SER A 1 85 ? 8.743 3.935 -7.677 1.00 75.75 85 SER A C 1
ATOM 675 O O . SER A 1 85 ? 7.528 3.844 -7.509 1.00 75.75 85 SER A O 1
ATOM 677 N N . CYS A 1 86 ? 9.540 2.874 -7.530 1.00 81.31 86 CYS A N 1
ATOM 678 C CA . CYS A 1 86 ? 9.069 1.525 -7.208 1.00 81.31 86 CYS A CA 1
ATOM 679 C C . CYS A 1 86 ? 8.583 1.366 -5.758 1.00 81.31 86 CYS A C 1
ATOM 681 O O . CYS A 1 86 ? 7.875 0.399 -5.467 1.00 81.31 86 CYS A O 1
ATOM 683 N N . ARG A 1 87 ? 9.012 2.242 -4.842 1.00 83.19 87 ARG A N 1
ATOM 684 C CA . ARG A 1 87 ? 8.592 2.256 -3.430 1.00 83.19 87 ARG A CA 1
ATOM 685 C C . ARG A 1 87 ? 7.391 3.164 -3.183 1.00 83.19 87 ARG A C 1
ATOM 687 O O . ARG A 1 87 ? 6.716 2.989 -2.179 1.00 83.19 87 ARG A O 1
ATOM 694 N N . GLU A 1 88 ? 7.109 4.091 -4.090 1.00 84.31 88 GLU A N 1
ATOM 695 C CA . GLU A 1 88 ? 5.898 4.917 -4.083 1.00 84.31 88 GLU A CA 1
ATOM 696 C C . GLU A 1 88 ? 4.720 4.213 -4.767 1.00 84.31 88 GLU A C 1
ATOM 698 O O . GLU A 1 88 ? 3.561 4.402 -4.389 1.00 84.31 88 GLU A O 1
ATOM 703 N N . TYR A 1 89 ? 5.012 3.349 -5.742 1.00 85.56 89 TYR A N 1
ATOM 704 C CA . TYR A 1 89 ? 4.015 2.487 -6.358 1.00 85.56 89 TYR A CA 1
ATOM 705 C C . TYR A 1 89 ? 3.564 1.359 -5.407 1.00 85.56 89 TYR A C 1
ATOM 707 O O . TYR A 1 89 ? 4.409 0.664 -4.831 1.00 85.56 89 TYR A O 1
ATOM 715 N N . PRO A 1 90 ? 2.254 1.066 -5.308 1.00 89.19 90 PRO A N 1
ATOM 716 C CA . PRO A 1 90 ? 1.130 1.718 -5.993 1.00 89.19 90 PRO A CA 1
ATOM 717 C C . PRO A 1 90 ? 0.428 2.816 -5.182 1.00 89.19 90 PRO A C 1
ATOM 719 O O . PRO A 1 90 ? -0.528 3.405 -5.675 1.00 89.19 90 PRO A O 1
ATOM 722 N N . LEU A 1 91 ? 0.826 3.069 -3.932 1.00 90.69 91 LEU A N 1
ATOM 723 C CA . LEU A 1 91 ? 0.025 3.902 -3.027 1.00 90.69 91 LEU A CA 1
ATOM 724 C C . LEU A 1 91 ? -0.062 5.370 -3.455 1.00 90.69 91 LEU A C 1
ATOM 726 O O . LEU A 1 91 ? -1.114 5.976 -3.284 1.00 90.69 91 LEU A O 1
ATOM 730 N N . LEU A 1 92 ? 1.011 5.936 -4.017 1.00 85.50 92 LEU A N 1
ATOM 731 C CA . LEU A 1 92 ? 1.026 7.343 -4.443 1.00 85.50 92 LEU A CA 1
ATOM 732 C C . LEU A 1 92 ? 0.689 7.544 -5.922 1.00 85.50 92 LEU A C 1
ATOM 734 O O . LEU A 1 92 ? 0.392 8.658 -6.338 1.00 85.50 92 LEU A O 1
ATOM 738 N N . THR A 1 93 ? 0.744 6.481 -6.721 1.00 78.94 93 THR A N 1
ATOM 739 C CA . THR A 1 93 ? 0.603 6.553 -8.184 1.00 78.94 93 THR A CA 1
ATOM 740 C C . THR A 1 93 ? -0.641 5.840 -8.712 1.00 78.94 93 THR A C 1
ATOM 742 O O . THR A 1 93 ? -1.004 6.023 -9.872 1.00 78.94 93 THR A O 1
ATOM 745 N N . GLY A 1 94 ? -1.322 5.052 -7.877 1.00 81.69 94 GLY A N 1
ATOM 746 C CA . GLY A 1 94 ? -2.427 4.191 -8.287 1.00 81.69 94 GLY A CA 1
ATOM 747 C C . GLY A 1 94 ? -1.956 2.900 -8.963 1.00 81.69 94 GLY A C 1
ATOM 748 O O . GLY A 1 94 ? -0.765 2.627 -9.092 1.00 81.69 94 GLY A O 1
ATOM 749 N N . ASP A 1 95 ? -2.906 2.065 -9.392 1.00 82.25 95 ASP A N 1
ATOM 750 C CA . ASP A 1 95 ? -2.592 0.756 -9.989 1.00 82.25 95 ASP A CA 1
ATOM 751 C C . ASP A 1 95 ? -1.891 0.860 -11.352 1.00 82.25 95 ASP A C 1
ATOM 753 O O . ASP A 1 95 ? -1.129 -0.038 -11.710 1.00 82.25 95 ASP A O 1
ATOM 757 N N . LEU A 1 96 ? -2.145 1.940 -12.102 1.00 79.62 96 LEU A N 1
ATOM 758 C CA . LEU A 1 96 ? -1.632 2.175 -13.459 1.00 79.62 96 LEU A CA 1
ATOM 759 C C . LEU A 1 96 ? -1.912 1.014 -14.440 1.00 79.62 96 LEU A C 1
ATOM 761 O O . LEU A 1 96 ? -1.115 0.741 -15.332 1.00 79.62 96 LEU A O 1
ATOM 765 N N . GLY A 1 97 ? -3.024 0.291 -14.259 1.00 79.00 97 GLY A N 1
ATOM 766 C CA . GLY A 1 97 ? -3.421 -0.830 -15.125 1.00 79.00 97 GLY A CA 1
ATOM 767 C C . GLY A 1 97 ? -2.583 -2.105 -14.953 1.00 79.00 97 GLY A C 1
ATOM 768 O O . GLY A 1 97 ? -2.709 -3.057 -15.727 1.00 79.00 97 GLY A O 1
ATOM 769 N N . VAL A 1 98 ? -1.720 -2.164 -13.938 1.00 85.44 98 VAL A N 1
ATOM 770 C CA . VAL A 1 98 ? -0.871 -3.331 -13.666 1.00 85.44 98 VAL A CA 1
ATOM 771 C C . VAL A 1 98 ? -1.680 -4.525 -13.182 1.00 85.44 98 VAL A C 1
ATOM 773 O O . VAL A 1 98 ? -1.290 -5.666 -13.444 1.00 85.44 98 VAL A O 1
ATOM 776 N N . ASN A 1 99 ? -2.805 -4.273 -12.513 1.00 89.56 99 ASN A N 1
ATOM 777 C CA . ASN A 1 99 ? -3.589 -5.235 -11.756 1.00 89.56 99 ASN A CA 1
ATOM 778 C C . ASN A 1 99 ? -2.768 -5.872 -10.627 1.00 89.56 99 ASN A C 1
ATOM 780 O O . ASN A 1 99 ? -2.682 -7.099 -10.505 1.00 89.56 99 ASN A O 1
ATOM 784 N N . CYS A 1 100 ? -2.175 -5.040 -9.769 1.00 92.62 100 CYS A N 1
ATOM 785 C CA . CYS A 1 100 ? -1.342 -5.492 -8.661 1.00 92.62 100 CYS A CA 1
ATOM 786 C C . CYS A 1 100 ? -2.169 -6.277 -7.613 1.00 92.62 100 CYS A C 1
ATOM 788 O O . CYS A 1 100 ? -3.069 -5.714 -6.982 1.00 92.62 100 CYS A O 1
ATOM 790 N N . PRO A 1 101 ? -1.874 -7.569 -7.350 1.00 94.94 101 PRO A N 1
ATOM 791 C CA . PRO A 1 101 ? -2.617 -8.365 -6.368 1.00 94.94 101 PRO A CA 1
ATOM 792 C C . PRO A 1 101 ? -2.478 -7.833 -4.937 1.00 94.94 101 PRO A C 1
ATOM 794 O O . PRO A 1 101 ? -3.428 -7.911 -4.162 1.00 94.94 101 PRO A O 1
ATOM 797 N N . ALA A 1 102 ? -1.320 -7.261 -4.596 1.00 95.88 102 ALA A N 1
ATOM 798 C CA . ALA A 1 102 ? -1.107 -6.623 -3.299 1.00 95.88 102 ALA A CA 1
ATOM 799 C C . ALA A 1 102 ? -1.988 -5.377 -3.129 1.00 95.88 102 ALA A C 1
ATOM 801 O O . ALA A 1 102 ? -2.560 -5.177 -2.062 1.00 95.88 102 ALA A O 1
ATOM 802 N N . LEU A 1 103 ? -2.159 -4.578 -4.190 1.00 96.06 103 LEU A N 1
ATOM 803 C CA . LEU A 1 103 ? -3.032 -3.405 -4.150 1.00 96.06 103 LEU A CA 1
ATOM 804 C C . LEU A 1 103 ? -4.498 -3.803 -4.000 1.00 96.06 103 LEU A C 1
ATOM 806 O O . LEU A 1 103 ? -5.220 -3.177 -3.234 1.00 96.06 103 LEU A O 1
ATOM 810 N N . ARG A 1 104 ? -4.940 -4.871 -4.677 1.00 96.50 104 ARG A N 1
ATOM 811 C CA . ARG A 1 104 ? -6.302 -5.396 -4.488 1.00 96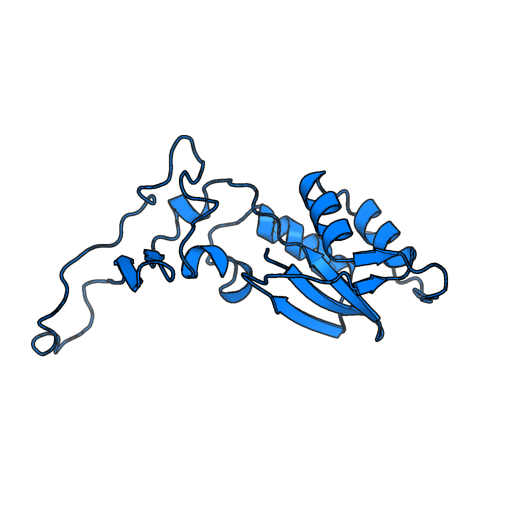.50 104 ARG A CA 1
ATOM 812 C C . ARG A 1 104 ? -6.557 -5.809 -3.038 1.00 96.50 104 ARG A C 1
ATOM 814 O O . ARG A 1 104 ? -7.599 -5.460 -2.493 1.00 96.50 104 ARG A O 1
ATOM 821 N N . SER A 1 105 ? -5.604 -6.509 -2.419 1.00 97.25 105 SER A N 1
ATOM 822 C CA . SER A 1 105 ? -5.679 -6.891 -1.000 1.00 97.25 105 SER A 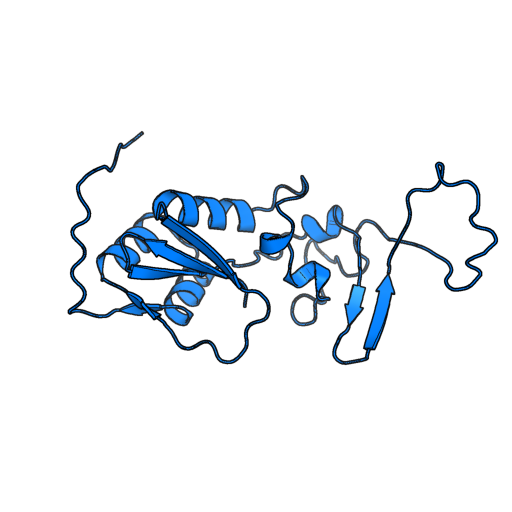CA 1
ATOM 823 C C . SER A 1 105 ? -5.751 -5.663 -0.091 1.00 97.25 105 SER A C 1
ATOM 825 O O . SER A 1 105 ? -6.660 -5.519 0.720 1.00 97.25 105 SER A O 1
ATOM 827 N N . PHE A 1 106 ? -4.855 -4.704 -0.310 1.00 98.06 106 PHE A N 1
ATOM 828 C CA . PHE A 1 106 ? -4.831 -3.445 0.422 1.00 98.06 106 PHE A CA 1
ATOM 829 C C . PHE A 1 106 ? -6.151 -2.662 0.307 1.00 98.06 106 PHE A C 1
ATOM 831 O O . PHE A 1 106 ? -6.702 -2.217 1.313 1.00 98.06 106 PHE A O 1
ATOM 838 N N . ASN A 1 107 ? -6.714 -2.563 -0.900 1.00 97.56 107 ASN A N 1
ATOM 839 C CA . ASN A 1 107 ? -7.992 -1.895 -1.139 1.00 97.56 107 ASN A CA 1
ATOM 840 C C . ASN A 1 107 ? -9.173 -2.636 -0.493 1.00 97.56 107 ASN A C 1
ATOM 842 O O . ASN A 1 107 ? -10.108 -1.981 -0.034 1.00 97.56 107 ASN A O 1
ATOM 846 N N . LYS A 1 108 ? -9.134 -3.978 -0.407 1.00 98.06 108 LYS A N 1
ATOM 847 C CA . LYS A 1 108 ? -10.111 -4.766 0.369 1.00 98.06 108 LYS A CA 1
ATOM 848 C C . LYS A 1 108 ? -10.109 -4.314 1.830 1.00 98.06 108 LYS A C 1
ATOM 850 O O . LYS A 1 108 ? -11.177 -4.051 2.378 1.00 98.06 108 LYS A O 1
ATOM 855 N N . PHE A 1 109 ? -8.928 -4.174 2.435 1.00 98.31 109 PHE A N 1
ATOM 856 C CA . PHE A 1 109 ? -8.800 -3.708 3.816 1.00 98.31 109 PHE A CA 1
ATOM 857 C C . PHE A 1 109 ? -9.291 -2.267 3.980 1.00 98.31 109 PHE A C 1
ATOM 859 O O . PHE A 1 109 ? -10.144 -2.017 4.826 1.00 98.31 109 PHE A O 1
ATOM 866 N N . LEU A 1 110 ? -8.836 -1.332 3.140 1.00 97.81 110 LEU A N 1
ATOM 867 C CA . LEU A 1 110 ? -9.289 0.063 3.203 1.00 97.81 110 LEU A CA 1
ATOM 868 C C . LEU A 1 110 ? -10.811 0.191 3.092 1.00 97.81 110 LEU A C 1
ATOM 870 O O . LEU A 1 110 ? -11.428 0.906 3.879 1.00 97.81 110 LEU A O 1
ATOM 874 N N . LYS A 1 111 ? -11.423 -0.536 2.152 1.00 98.06 111 LYS A N 1
ATOM 875 C CA . LYS A 1 111 ? -12.876 -0.528 1.962 1.00 98.06 111 LYS A CA 1
ATOM 876 C C . LYS A 1 111 ? -13.615 -1.045 3.197 1.00 98.06 111 LYS A C 1
ATOM 878 O O . LYS A 1 111 ? -14.631 -0.471 3.568 1.00 98.06 111 LYS A O 1
ATOM 883 N N . ALA A 1 112 ? -13.115 -2.106 3.827 1.00 97.94 112 ALA A N 1
ATOM 884 C CA . ALA A 1 112 ? -13.739 -2.686 5.013 1.00 97.94 112 ALA A CA 1
ATOM 885 C C . ALA A 1 112 ? -13.674 -1.756 6.234 1.00 97.94 112 ALA A C 1
ATOM 887 O O . ALA A 1 112 ? -14.636 -1.674 6.993 1.00 97.94 112 ALA A O 1
ATOM 888 N N . PHE A 1 113 ? -12.565 -1.033 6.409 1.00 97.50 113 PHE A N 1
ATOM 889 C CA . PHE A 1 113 ? -12.421 -0.057 7.492 1.00 97.50 113 PHE A CA 1
ATOM 890 C C . PHE A 1 113 ? -13.232 1.224 7.269 1.00 97.50 113 PHE A C 1
ATOM 892 O O . PHE A 1 113 ? -13.541 1.905 8.243 1.00 97.50 113 PHE A O 1
ATOM 899 N N . ASN A 1 114 ? -13.579 1.537 6.015 1.00 97.19 114 ASN A N 1
ATOM 900 C CA . ASN A 1 114 ? -14.369 2.705 5.617 1.00 97.19 114 ASN A CA 1
ATOM 901 C C . ASN A 1 114 ? -13.920 4.012 6.316 1.00 97.19 114 ASN A C 1
ATOM 903 O O . ASN A 1 114 ? -14.680 4.588 7.098 1.00 97.19 114 ASN A O 1
ATOM 907 N N . PRO A 1 115 ? -12.664 4.444 6.099 1.00 97.44 115 PRO A N 1
ATOM 908 C CA . PRO A 1 115 ? -12.081 5.570 6.816 1.00 97.44 115 PRO A CA 1
ATOM 909 C C . PRO A 1 115 ? -12.633 6.925 6.368 1.00 97.44 115 PRO A C 1
ATOM 911 O O . PRO A 1 115 ? -12.836 7.167 5.182 1.00 97.44 115 PRO A O 1
ATOM 914 N N . ASP A 1 116 ? -12.767 7.838 7.329 1.00 96.56 116 ASP A N 1
ATOM 915 C CA . ASP A 1 116 ? -13.134 9.241 7.111 1.00 96.56 116 ASP A CA 1
ATOM 916 C C . ASP A 1 116 ? -11.995 10.019 6.432 1.00 96.56 116 ASP A C 1
ATOM 918 O O . ASP A 1 116 ? -12.217 10.954 5.665 1.00 96.56 116 ASP A O 1
ATOM 922 N N . LYS A 1 117 ? -10.746 9.636 6.729 1.00 97.75 117 LYS A N 1
ATOM 923 C CA . LYS A 1 117 ? -9.533 10.229 6.154 1.00 97.75 117 LYS A CA 1
ATOM 924 C C . LYS A 1 117 ? -8.480 9.157 5.908 1.00 97.75 117 LYS A C 1
ATOM 926 O O . LYS A 1 117 ? -8.287 8.275 6.744 1.00 97.75 117 LYS A O 1
ATOM 931 N N . VAL A 1 118 ? -7.759 9.283 4.795 1.00 97.69 118 VAL A N 1
ATOM 932 C CA . VAL A 1 118 ? -6.636 8.412 4.428 1.00 97.69 118 VAL A CA 1
ATOM 933 C C . VAL A 1 118 ? -5.421 9.262 4.079 1.00 97.69 118 VAL A C 1
ATOM 935 O O . VAL A 1 118 ? -5.524 10.202 3.296 1.00 97.69 118 VAL A O 1
ATOM 938 N N . GLU A 1 119 ? -4.269 8.912 4.640 1.00 97.00 119 GLU A N 1
ATOM 939 C CA . GLU A 1 119 ? -2.971 9.459 4.255 1.00 97.00 119 GLU A CA 1
ATOM 940 C C . GLU A 1 119 ? -1.989 8.316 3.980 1.00 97.00 119 GLU A C 1
ATOM 942 O O . GLU A 1 119 ? -1.800 7.432 4.816 1.00 97.00 119 GLU A O 1
ATOM 947 N N . TYR A 1 120 ? -1.352 8.318 2.810 1.00 95.75 120 TYR A N 1
ATOM 948 C CA . TYR A 1 120 ? -0.389 7.284 2.438 1.00 95.75 120 TYR A CA 1
ATOM 949 C C . TYR A 1 120 ? 1.015 7.637 2.920 1.00 95.75 120 TYR A C 1
ATOM 951 O O . TYR A 1 120 ? 1.504 8.745 2.706 1.00 95.75 120 TYR A O 1
ATOM 959 N N . LYS A 1 121 ? 1.676 6.665 3.545 1.00 94.44 121 LYS A N 1
ATOM 960 C CA . LYS A 1 121 ? 3.041 6.767 4.054 1.00 94.44 121 LYS A CA 1
ATOM 961 C C . LYS A 1 121 ? 3.928 5.755 3.338 1.00 94.44 121 LYS A C 1
ATOM 963 O O . LYS A 1 121 ? 3.608 4.564 3.272 1.00 94.44 121 LYS A O 1
ATOM 968 N N . VAL A 1 122 ? 5.048 6.232 2.805 1.00 89.12 122 VAL A N 1
ATOM 969 C CA . VAL A 1 122 ? 6.021 5.449 2.029 1.00 89.12 122 VAL A CA 1
ATOM 970 C C . VAL A 1 122 ? 7.414 5.663 2.608 1.00 89.12 122 VAL A C 1
ATOM 972 O O . VAL A 1 122 ? 7.714 6.737 3.111 1.00 89.12 122 VAL A O 1
ATOM 975 N N . ASP A 1 123 ? 8.258 4.632 2.570 1.00 79.06 123 ASP A N 1
ATOM 976 C CA . ASP A 1 123 ? 9.654 4.696 3.038 1.00 79.06 123 ASP A CA 1
ATOM 977 C C . ASP A 1 123 ? 9.889 5.199 4.479 1.00 79.06 123 ASP A C 1
ATOM 979 O O . ASP A 1 123 ? 11.020 5.519 4.844 1.00 79.06 123 ASP A O 1
ATOM 983 N N . GLU A 1 124 ? 8.863 5.170 5.335 1.00 78.81 124 GLU A N 1
ATOM 984 C CA . GLU A 1 124 ? 8.989 5.597 6.732 1.00 78.81 124 GLU A CA 1
ATOM 985 C C . GLU A 1 124 ? 9.968 4.716 7.520 1.00 78.81 124 GLU A C 1
ATOM 987 O O . GLU A 1 124 ? 9.908 3.474 7.469 1.00 78.81 124 GLU A O 1
ATOM 992 N N . LYS A 1 125 ? 10.845 5.389 8.271 1.00 77.56 125 LYS A N 1
ATOM 993 C CA . LYS A 1 125 ? 11.774 4.806 9.247 1.00 77.56 125 LYS A CA 1
ATOM 994 C C . LYS A 1 125 ? 11.216 5.023 10.658 1.00 77.56 125 LYS A C 1
ATOM 996 O O . LYS A 1 125 ? 10.434 5.938 10.875 1.00 77.56 125 LYS A O 1
ATOM 1001 N N . ASP A 1 126 ? 11.587 4.153 11.596 1.00 84.81 126 ASP A N 1
ATOM 1002 C CA . ASP A 1 126 ? 11.273 4.311 13.029 1.00 84.81 126 ASP A CA 1
ATOM 1003 C C . ASP A 1 126 ? 9.775 4.477 13.353 1.00 84.81 126 A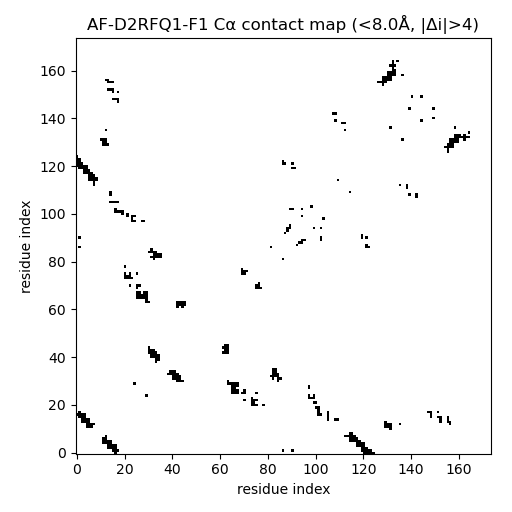SP A C 1
ATOM 1005 O O . ASP A 1 126 ? 9.345 5.344 14.116 1.00 84.81 126 ASP A O 1
ATOM 1009 N N . ILE A 1 127 ? 8.954 3.604 12.765 1.00 88.38 127 ILE A N 1
ATOM 1010 C CA . ILE A 1 127 ? 7.500 3.640 12.928 1.00 88.38 127 ILE A CA 1
ATOM 1011 C C . ILE A 1 127 ? 7.118 3.189 14.344 1.00 88.38 127 ILE A C 1
ATOM 1013 O O . ILE A 1 127 ? 7.231 2.010 14.678 1.00 88.38 127 ILE A O 1
ATOM 1017 N N . LYS A 1 128 ? 6.608 4.119 15.157 1.00 93.19 128 LYS A N 1
ATOM 1018 C CA . LYS A 1 128 ? 5.965 3.809 16.444 1.00 93.19 128 LYS A CA 1
ATOM 1019 C C . LYS A 1 128 ? 4.527 3.338 16.208 1.00 93.19 128 LYS A C 1
ATOM 1021 O O . LYS A 1 128 ? 3.807 4.069 15.522 1.00 93.19 128 LYS A O 1
ATOM 1026 N N . PRO A 1 129 ? 4.091 2.184 16.743 1.00 95.81 129 PRO A N 1
ATOM 1027 C CA . PRO A 1 129 ? 2.723 1.703 16.571 1.00 95.81 129 PRO A CA 1
ATOM 1028 C C . PRO A 1 129 ? 1.673 2.708 17.059 1.00 95.81 129 PRO A C 1
ATOM 1030 O O . PRO A 1 129 ? 1.920 3.461 18.001 1.00 95.81 129 PRO A O 1
ATOM 1033 N N . VAL A 1 130 ? 0.499 2.723 16.422 1.00 96.38 130 VAL A N 1
ATOM 1034 C CA . VAL A 1 130 ? -0.668 3.463 16.934 1.00 96.38 130 VAL A CA 1
ATOM 1035 C C . VAL A 1 130 ? -1.558 2.543 17.748 1.00 96.38 130 VAL A C 1
ATOM 1037 O O . VAL A 1 130 ? -1.740 1.378 17.398 1.00 96.38 130 VAL A O 1
ATOM 1040 N N . LYS A 1 131 ? -2.130 3.072 18.824 1.00 96.25 131 LYS A N 1
ATOM 1041 C CA . LYS A 1 131 ? -3.053 2.318 19.662 1.00 96.25 131 LYS A CA 1
ATOM 1042 C C . LYS A 1 131 ? -4.406 2.176 18.975 1.00 96.25 131 LYS A C 1
ATOM 1044 O O . LYS A 1 131 ? -4.953 3.166 18.489 1.00 96.25 131 LYS A O 1
ATOM 1049 N N . ILE A 1 132 ? -4.928 0.956 18.931 1.00 96.38 132 ILE A N 1
ATOM 1050 C CA . ILE A 1 132 ? -6.185 0.614 18.261 1.00 96.38 132 ILE A CA 1
ATOM 1051 C C . ILE A 1 132 ? -7.114 -0.176 19.193 1.00 96.38 132 ILE A C 1
ATOM 1053 O O . ILE A 1 132 ? -6.636 -0.919 20.056 1.00 96.38 132 ILE A O 1
ATOM 1057 N N . PRO A 1 133 ? -8.442 -0.068 19.013 1.00 95.62 133 PRO A N 1
ATOM 1058 C CA . PRO A 1 133 ? -9.394 -0.902 19.733 1.00 95.62 133 PRO A CA 1
ATOM 1059 C C . PRO A 1 133 ? -9.331 -2.354 19.237 1.00 95.62 133 PRO A C 1
ATOM 1061 O O . PRO A 1 133 ? -9.042 -2.611 18.064 1.00 95.62 133 PRO A O 1
ATOM 1064 N N . MET A 1 134 ? -9.710 -3.309 20.095 1.00 94.50 134 MET A N 1
ATOM 1065 C CA . MET A 1 134 ? -9.779 -4.738 19.737 1.00 94.50 134 MET A CA 1
ATOM 1066 C C . MET A 1 134 ? -10.631 -4.988 18.483 1.00 94.50 134 MET A C 1
ATOM 1068 O O . MET A 1 134 ? -10.247 -5.770 17.618 1.00 94.50 134 MET A O 1
ATOM 1072 N N . LYS A 1 135 ? -11.725 -4.236 18.314 1.00 94.69 135 LYS A N 1
ATOM 1073 C CA . LYS A 1 135 ? -12.617 -4.364 17.153 1.00 94.69 135 LYS A CA 1
ATOM 1074 C C . LYS A 1 135 ? -11.932 -4.113 15.807 1.00 94.69 135 LYS A C 1
ATOM 1076 O O . LYS A 1 135 ? -12.328 -4.700 14.808 1.00 94.69 135 LYS A O 1
ATOM 1081 N N . PHE A 1 136 ? -10.908 -3.255 15.748 1.00 96.75 136 PHE A N 1
ATOM 1082 C CA . PHE A 1 136 ? -10.141 -3.053 14.511 1.00 96.75 136 PHE A CA 1
ATOM 1083 C C . PHE A 1 136 ? -9.277 -4.263 14.182 1.00 96.75 136 PHE A C 1
ATOM 1085 O O . PHE A 1 136 ? -9.176 -4.644 13.019 1.00 96.75 136 PHE A O 1
ATOM 1092 N N . TYR A 1 137 ? -8.686 -4.891 15.194 1.00 96.44 137 TYR A N 1
ATOM 1093 C CA . TYR A 1 137 ? -7.950 -6.132 15.006 1.00 96.44 137 TYR A CA 1
ATOM 1094 C C . TYR A 1 137 ? -8.875 -7.277 14.580 1.00 96.44 137 TYR A C 1
ATOM 1096 O O . TYR A 1 137 ? -8.577 -7.958 13.605 1.00 96.44 137 TYR A O 1
ATOM 1104 N N . GLU A 1 138 ? -10.025 -7.440 15.23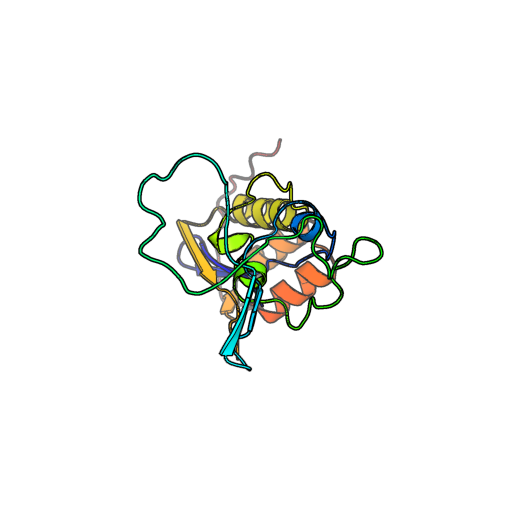8 1.00 96.75 138 GLU A N 1
ATOM 1105 C CA . GLU A 1 138 ? -11.038 -8.439 14.869 1.00 96.75 138 GLU A CA 1
ATOM 1106 C C . GLU A 1 138 ? -11.534 -8.239 13.433 1.00 96.75 138 GLU A C 1
ATOM 1108 O O . GLU A 1 138 ? -11.570 -9.196 12.657 1.00 96.75 138 GLU A O 1
ATOM 1113 N N . LEU A 1 139 ? -11.830 -6.989 13.047 1.00 97.50 139 LEU A N 1
ATOM 1114 C CA . LEU A 1 139 ? -12.182 -6.653 11.671 1.00 97.50 139 LEU A CA 1
ATOM 1115 C C . LEU A 1 139 ? -11.057 -7.058 10.717 1.00 97.50 139 LEU A C 1
ATOM 1117 O O . LEU A 1 139 ? -11.311 -7.768 9.750 1.00 97.50 139 LEU A O 1
ATOM 1121 N N . PHE A 1 140 ? -9.812 -6.669 10.999 1.00 98.06 140 PHE A N 1
ATOM 1122 C CA . PHE A 1 140 ? -8.679 -7.006 10.141 1.00 98.06 140 PHE A CA 1
ATOM 1123 C C . PHE A 1 140 ? -8.503 -8.523 9.979 1.00 98.06 140 PHE A C 1
ATOM 1125 O O . PHE A 1 140 ? -8.341 -8.989 8.857 1.00 98.06 140 PHE A O 1
ATOM 1132 N N . ILE A 1 141 ? -8.607 -9.300 11.063 1.00 98.12 141 ILE A N 1
ATOM 1133 C CA . ILE A 1 141 ? -8.518 -10.768 11.034 1.00 98.12 141 ILE A CA 1
ATOM 1134 C C . ILE A 1 141 ? -9.663 -11.396 10.233 1.00 98.12 141 ILE A C 1
ATOM 1136 O O . ILE A 1 141 ? -9.415 -12.299 9.437 1.00 98.12 141 ILE A O 1
ATOM 1140 N N . SER A 1 142 ? -10.897 -10.903 10.382 1.00 98.19 142 SER A N 1
ATOM 1141 C CA . SER A 1 142 ? -12.053 -11.422 9.630 1.00 98.19 142 SER A CA 1
ATOM 1142 C C . SER A 1 142 ? -11.956 -11.204 8.114 1.00 98.19 142 SER A C 1
ATOM 1144 O O . SER A 1 142 ? -12.671 -11.845 7.349 1.00 98.19 142 SER A O 1
ATOM 1146 N N . LEU A 1 143 ? -11.047 -10.334 7.660 1.00 97.88 143 LEU A N 1
ATOM 1147 C CA . LEU A 1 143 ? -10.742 -10.128 6.242 1.00 97.88 143 LEU A CA 1
ATOM 1148 C C . LEU A 1 143 ? -9.707 -11.123 5.696 1.00 97.88 143 LEU A C 1
ATOM 1150 O O . LEU A 1 143 ? -9.314 -10.980 4.535 1.00 97.88 143 LEU A O 1
ATOM 1154 N N . GLU A 1 144 ? -9.298 -12.113 6.491 1.00 97.94 144 GLU A N 1
ATOM 1155 C CA . GLU A 1 144 ? -8.380 -13.197 6.114 1.00 97.94 144 GLU A CA 1
ATOM 1156 C C . GLU A 1 144 ? -7.0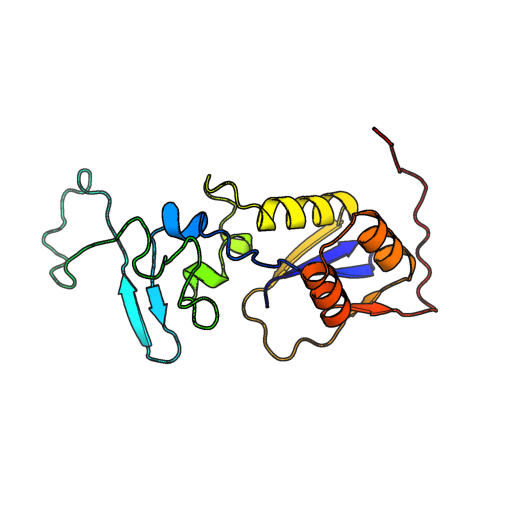44 -12.687 5.530 1.00 97.94 144 GLU A C 1
ATOM 1158 O O . GLU A 1 144 ? -6.706 -12.984 4.378 1.00 97.94 144 GLU A O 1
ATOM 1163 N N . PRO A 1 145 ? -6.277 -11.877 6.284 1.00 98.25 145 PRO A N 1
ATOM 1164 C CA . PRO A 1 145 ? -4.991 -11.369 5.826 1.00 98.25 145 PRO A CA 1
ATOM 1165 C C . PRO A 1 145 ? -3.962 -12.502 5.715 1.00 98.25 145 PRO A C 1
ATOM 1167 O O . PRO A 1 145 ? -3.994 -13.478 6.470 1.00 98.25 145 PRO A O 1
ATOM 1170 N N . SER A 1 146 ? -2.988 -12.352 4.815 1.00 97.75 146 SER A N 1
ATOM 1171 C CA . SER A 1 146 ? -1.815 -13.231 4.791 1.00 97.75 146 SER A CA 1
ATOM 1172 C C . SER A 1 146 ? -0.999 -13.101 6.084 1.00 97.75 146 SER A C 1
ATOM 1174 O O . SER A 1 146 ? -1.131 -12.133 6.840 1.00 97.75 146 SER A O 1
ATOM 1176 N N . LYS A 1 147 ? -0.092 -14.054 6.332 1.00 97.88 147 LYS A N 1
ATOM 1177 C CA . LYS A 1 147 ? 0.811 -13.998 7.495 1.00 97.88 147 LYS A CA 1
ATOM 1178 C C . LYS A 1 147 ? 1.654 -12.719 7.497 1.00 97.88 147 LYS A C 1
ATOM 1180 O O . LYS A 1 147 ? 1.854 -12.115 8.546 1.00 97.88 147 LYS A O 1
ATOM 1185 N N . GLU A 1 148 ? 2.117 -12.291 6.327 1.00 97.38 148 GLU A N 1
ATOM 1186 C CA . GLU A 1 148 ? 2.921 -11.084 6.138 1.00 97.38 148 GLU A CA 1
ATOM 1187 C C . GLU A 1 148 ? 2.085 -9.811 6.323 1.00 97.38 148 GLU A C 1
ATOM 1189 O O . GLU A 1 148 ? 2.556 -8.855 6.938 1.00 97.38 148 GLU A O 1
ATOM 1194 N N . GLU A 1 149 ? 0.840 -9.801 5.836 1.00 98.25 149 GLU A N 1
ATOM 1195 C CA . GLU A 1 149 ? -0.114 -8.701 6.039 1.00 98.25 149 GLU A CA 1
ATOM 1196 C C . GLU A 1 149 ? -0.458 -8.540 7.530 1.00 98.25 149 GLU A C 1
ATOM 1198 O O . GLU A 1 149 ? -0.407 -7.426 8.051 1.00 98.25 149 GLU A O 1
ATOM 1203 N N . LEU A 1 150 ? -0.709 -9.643 8.245 1.00 98.25 150 LEU A N 1
ATOM 1204 C CA . LEU A 1 150 ? -0.941 -9.639 9.691 1.00 98.25 150 LEU A CA 1
ATOM 1205 C C . LEU A 1 150 ? 0.286 -9.179 10.483 1.00 98.25 150 LEU A C 1
ATOM 1207 O O . LEU A 1 150 ? 0.168 -8.322 11.360 1.00 98.25 150 LEU A O 1
ATOM 1211 N N . ALA A 1 151 ? 1.470 -9.699 10.162 1.00 97.50 151 ALA A N 1
ATOM 1212 C CA . ALA A 1 151 ? 2.706 -9.276 10.813 1.00 97.50 151 ALA A CA 1
ATOM 1213 C C . ALA A 1 151 ? 2.971 -7.775 10.604 1.00 97.50 151 ALA A C 1
ATOM 1215 O O . A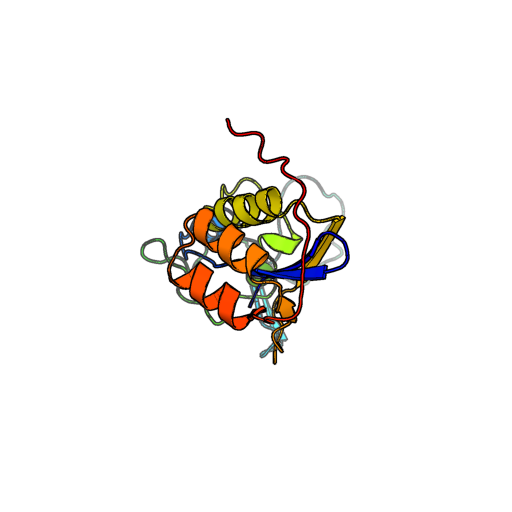LA A 1 151 ? 3.346 -7.070 11.542 1.00 97.50 151 ALA A O 1
ATOM 1216 N N . ALA A 1 152 ? 2.731 -7.259 9.394 1.00 96.88 152 ALA A N 1
ATOM 1217 C CA . ALA A 1 152 ? 2.855 -5.835 9.106 1.00 96.88 152 ALA A CA 1
ATOM 1218 C C . ALA A 1 152 ? 1.811 -4.998 9.865 1.00 96.88 152 ALA A C 1
ATOM 1220 O O . ALA A 1 152 ? 2.149 -3.936 10.386 1.00 96.88 152 ALA A O 1
ATOM 1221 N N . PHE A 1 153 ? 0.572 -5.481 9.987 1.00 98.06 153 PHE A N 1
ATOM 1222 C CA . PHE A 1 153 ? -0.484 -4.802 10.741 1.00 98.06 153 PHE A CA 1
ATOM 1223 C C . PHE A 1 153 ? -0.126 -4.678 12.227 1.00 98.06 153 PHE A C 1
ATOM 1225 O O . PHE A 1 153 ? -0.230 -3.590 12.789 1.00 98.06 153 PHE A O 1
ATOM 1232 N N . LEU A 1 154 ? 0.372 -5.752 12.843 1.00 96.56 154 LEU A N 1
ATOM 1233 C CA . LEU A 1 154 ? 0.807 -5.763 14.246 1.00 96.56 154 LEU A CA 1
ATOM 1234 C C . LEU A 1 154 ? 2.096 -4.966 14.490 1.00 96.56 154 LEU A C 1
ATOM 1236 O O . LEU A 1 154 ? 2.340 -4.501 15.596 1.00 96.56 154 LEU A O 1
ATOM 1240 N N . LYS A 1 155 ? 2.923 -4.758 13.459 1.00 96.00 155 LYS A N 1
ATOM 1241 C CA . LYS A 1 155 ? 4.062 -3.830 13.533 1.00 96.00 155 LYS A CA 1
ATOM 1242 C C . LYS A 1 155 ? 3.619 -2.364 13.513 1.00 96.00 155 LYS A C 1
ATOM 1244 O O . LYS A 1 155 ? 4.316 -1.498 14.033 1.00 96.00 155 LYS A O 1
ATOM 1249 N N . LEU A 1 156 ? 2.496 -2.075 12.862 1.00 97.12 156 LEU A N 1
ATOM 1250 C CA . LEU A 1 156 ? 1.968 -0.724 12.683 1.00 97.12 156 LEU A CA 1
ATOM 1251 C C . LEU A 1 156 ? 1.010 -0.287 13.793 1.00 97.12 156 LEU A C 1
ATOM 1253 O O . LEU A 1 156 ? 0.826 0.918 13.985 1.00 97.12 156 LEU A O 1
ATOM 1257 N N . ASN A 1 157 ? 0.401 -1.243 14.494 1.00 97.44 157 ASN A N 1
ATOM 1258 C CA . ASN A 1 157 ? -0.663 -1.004 15.458 1.00 97.44 157 ASN A CA 1
ATOM 1259 C C . ASN A 1 157 ? -0.453 -1.823 16.736 1.00 97.44 157 ASN A C 1
ATOM 1261 O O . ASN A 1 157 ? 0.008 -2.958 16.685 1.00 97.44 157 ASN A O 1
ATOM 1265 N N . GLU A 1 158 ? -0.855 -1.259 17.868 1.00 96.31 158 GLU A N 1
ATOM 1266 C CA . GLU A 1 158 ? -0.829 -1.886 19.189 1.00 96.31 158 GLU A CA 1
ATOM 1267 C C . GLU A 1 158 ? -2.254 -1.943 19.755 1.00 96.31 158 GLU A C 1
ATOM 1269 O O . GLU A 1 158 ? -3.003 -0.972 19.677 1.00 96.31 158 GLU A O 1
ATOM 1274 N N . LEU A 1 159 ? -2.650 -3.081 20.326 1.00 93.06 159 LEU A N 1
ATOM 1275 C CA . LEU A 1 159 ? -3.969 -3.235 20.940 1.00 93.06 159 LEU A CA 1
ATOM 1276 C C . LEU A 1 159 ? -4.052 -2.476 22.268 1.00 93.06 159 LEU A C 1
ATOM 1278 O O . LEU A 1 159 ? -3.292 -2.757 23.194 1.00 93.06 159 LEU A O 1
ATOM 1282 N N . GLU A 1 160 ? -5.038 -1.592 22.406 1.00 89.31 160 GLU A N 1
ATOM 1283 C CA . GLU A 1 160 ? -5.336 -0.910 23.666 1.00 89.31 160 GLU A CA 1
ATOM 1284 C C . GLU A 1 160 ? -6.703 -1.335 24.205 1.00 89.31 160 GLU A C 1
ATOM 1286 O O . GLU A 1 160 ? -7.752 -1.010 23.650 1.00 89.31 160 GLU A O 1
ATOM 1291 N N . LYS A 1 161 ? -6.688 -2.059 25.332 1.00 71.94 161 LYS A N 1
ATOM 1292 C CA . LYS A 1 161 ? -7.888 -2.658 25.946 1.00 71.94 161 LYS A CA 1
ATOM 1293 C C . LYS A 1 161 ? -8.943 -1.639 26.395 1.00 71.94 161 LYS A C 1
ATOM 1295 O O . LYS A 1 161 ? -10.103 -2.006 26.524 1.00 71.94 161 LYS A O 1
ATOM 1300 N N . ASN A 1 162 ? -8.553 -0.384 26.622 1.00 70.62 162 ASN A N 1
ATOM 1301 C CA . ASN A 1 162 ? -9.438 0.667 27.136 1.00 70.62 162 ASN A CA 1
ATOM 1302 C C . ASN A 1 162 ? -10.085 1.515 26.027 1.00 70.62 162 ASN A C 1
ATOM 1304 O O . ASN A 1 162 ? -10.872 2.413 26.321 1.00 70.62 162 ASN A O 1
ATOM 1308 N N . LEU A 1 163 ? -9.748 1.263 24.759 1.00 70.88 163 LEU A N 1
ATOM 1309 C CA . LEU A 1 163 ? -10.279 2.013 23.629 1.00 70.88 163 LEU A CA 1
ATOM 1310 C C . LEU A 1 163 ? -11.590 1.354 23.168 1.00 70.88 163 LEU A C 1
ATOM 1312 O O . LEU A 1 163 ? -11.588 0.353 22.450 1.00 70.88 163 LEU A O 1
ATOM 1316 N N . ASN A 1 164 ? -12.726 1.893 23.614 1.00 64.75 164 ASN A N 1
ATOM 1317 C CA . ASN A 1 164 ? -14.046 1.409 23.214 1.00 64.75 164 ASN A CA 1
ATOM 1318 C C . ASN A 1 164 ? -14.490 2.091 21.922 1.00 64.75 164 ASN A C 1
ATOM 1320 O O . ASN A 1 164 ? -14.610 3.312 21.860 1.00 64.75 164 ASN A O 1
ATOM 1324 N N . LEU A 1 165 ? -14.779 1.289 20.899 1.00 64.00 165 LEU A N 1
ATOM 1325 C CA . LEU A 1 165 ? -15.415 1.763 19.678 1.00 64.00 165 LEU A CA 1
ATOM 1326 C C . LEU A 1 165 ? -16.805 1.137 19.560 1.00 64.00 165 LEU A C 1
ATOM 1328 O O . LEU A 1 165 ? -16.941 -0.083 19.432 1.00 64.00 165 LEU A O 1
ATOM 1332 N N . GLU A 1 166 ? -17.858 1.948 19.575 1.00 56.97 166 GLU A N 1
ATOM 1333 C CA . GLU A 1 166 ? -19.188 1.483 19.185 1.00 56.97 166 GLU A CA 1
ATOM 1334 C C . GLU A 1 166 ? -19.260 1.415 17.657 1.00 56.97 166 GLU A C 1
ATOM 1336 O O . GLU A 1 166 ? -19.539 2.393 16.964 1.00 56.97 166 GLU A O 1
ATOM 1341 N N . LEU A 1 167 ? -18.944 0.241 17.108 1.00 51.56 167 LEU A N 1
ATOM 1342 C CA . LEU A 1 167 ? -19.279 -0.094 15.730 1.00 51.56 167 LEU A CA 1
ATOM 1343 C C . LEU A 1 167 ? -20.786 -0.351 15.670 1.00 51.56 167 LEU A C 1
ATOM 1345 O O . LEU A 1 167 ? -21.246 -1.450 15.960 1.00 51.56 167 LEU A O 1
ATOM 1349 N N . SER A 1 168 ? -21.557 0.684 15.343 1.00 45.03 168 SER A N 1
ATOM 1350 C CA . SER A 1 168 ? -22.939 0.526 14.889 1.00 45.03 168 SER A CA 1
ATOM 1351 C C . SER A 1 168 ? -22.984 -0.497 13.747 1.00 45.03 168 SER A C 1
ATOM 1353 O O . SER A 1 168 ? -22.225 -0.394 12.780 1.00 45.03 168 SER A O 1
ATOM 1355 N N . ASN A 1 169 ? -23.848 -1.501 13.904 1.00 40.66 169 ASN A N 1
ATOM 1356 C CA . ASN A 1 169 ? -24.051 -2.613 12.981 1.00 40.66 169 ASN A CA 1
ATOM 1357 C C . ASN A 1 169 ? -24.547 -2.119 11.614 1.00 40.66 169 ASN A C 1
ATOM 1359 O O . ASN A 1 169 ? -25.739 -2.118 11.331 1.00 40.66 169 ASN A O 1
ATOM 1363 N N . THR A 1 170 ? -23.629 -1.736 10.738 1.00 39.69 170 THR A N 1
ATOM 1364 C CA . THR A 1 170 ? -23.865 -1.683 9.292 1.00 39.69 170 THR A CA 1
ATOM 1365 C C . THR A 1 170 ? -22.885 -2.606 8.585 1.00 39.69 170 THR A C 1
ATOM 1367 O O . THR A 1 170 ? -22.220 -2.243 7.622 1.00 39.69 170 THR A O 1
ATOM 1370 N N . ILE A 1 171 ? -22.837 -3.858 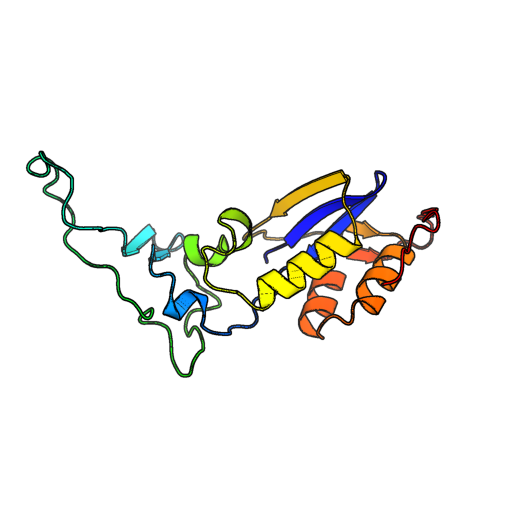9.045 1.00 39.22 171 ILE A N 1
ATOM 1371 C CA . ILE A 1 171 ? -22.458 -4.975 8.183 1.00 39.22 171 ILE A CA 1
ATOM 1372 C C . ILE A 1 171 ? -23.681 -5.236 7.301 1.00 39.22 171 ILE A C 1
ATOM 1374 O O . ILE A 1 171 ? -24.561 -6.019 7.648 1.00 39.22 171 ILE A O 1
ATOM 1378 N N . LYS A 1 172 ? -23.777 -4.534 6.169 1.00 37.91 172 LYS A N 1
ATOM 1379 C CA . LYS A 1 172 ? -24.529 -5.094 5.047 1.00 37.91 172 LYS A CA 1
ATOM 1380 C C . LYS A 1 172 ? -23.668 -6.233 4.510 1.00 37.91 172 LYS A C 1
ATOM 1382 O O . LYS A 1 172 ? -22.638 -5.987 3.884 1.00 37.91 172 LYS A O 1
ATOM 1387 N N . GLY A 1 173 ? -24.052 -7.457 4.876 1.00 35.62 173 GLY A N 1
ATOM 1388 C CA . GLY A 1 173 ? -23.622 -8.672 4.189 1.00 35.62 173 GLY A CA 1
ATOM 1389 C C . GLY A 1 173 ? -24.014 -8.629 2.704 1.00 35.62 173 GLY A C 1
ATOM 1390 O O . GLY A 1 173 ? -24.705 -7.688 2.306 1.00 35.62 173 GLY A O 1
ATOM 1391 N N . PRO A 1 174 ? -23.518 -9.587 1.905 1.00 40.06 174 PRO A N 1
ATOM 1392 C CA . PRO A 1 174 ? -23.593 -9.564 0.442 1.00 40.06 174 PRO A CA 1
ATOM 1393 C C . PRO A 1 174 ? -24.997 -9.302 -0.112 1.00 40.06 174 PRO A C 1
ATOM 1395 O O . PRO A 1 174 ? -25.977 -9.806 0.483 1.00 40.06 174 PRO A O 1
#

Organism: Archaeoglobus profundus (strain DSM 5631 / JCM 9629 / NBRC 100127 / Av18) (NCBI:txid572546)